Protein AF-A0A917TTD3-F1 (afdb_monomer_lite)

InterPro domains:
  IPR028994 Integrin alpha, N-terminal [SSF69318] (13-78)

Sequence (98 aa):
MFVRHGKPGPVSGSVNLDSLKVAANSRDGDVRIGTGWTEAKYNAIIGIPDVNGDGIPDLWTRSGTDGKIRLHLPSLTNIDASVTVVLSPDYTSFRAFG

Radius of gyration: 15.99 Å; chains: 1; bounding box: 36×23×42 Å

Foldseek 3Di:
DWDFAFDDDPDVPDGDPVSRPAQVSTPHGTADAEDPPDCLQFVDKDFDDQPVPPPGTWIWTQGNPQQFIKIFNGDPRHRHHDIDGPGRHRCPVPPDDD

Organism: NCBI:txid1763543

Structure (mmCIF, N/CA/C/O backbone):
data_AF-A0A917TTD3-F1
#
_entry.id   AF-A0A917TTD3-F1
#
loop_
_atom_site.group_PDB
_atom_site.id
_atom_site.type_symbol
_atom_site.label_atom_id
_atom_site.label_alt_id
_atom_site.label_comp_id
_atom_site.label_asym_id
_atom_site.label_entity_id
_atom_site.label_seq_id
_atom_site.pdbx_PDB_ins_code
_atom_site.Cartn_x
_atom_site.Cartn_y
_atom_site.Cartn_z
_atom_site.occupancy
_atom_site.B_iso_or_equiv
_atom_site.auth_seq_id
_atom_site.auth_comp_id
_atom_site.auth_asym_id
_atom_site.auth_atom_id
_atom_site.pdbx_PDB_model_num
ATOM 1 N N . MET A 1 1 ? 4.462 4.709 1.095 1.00 89.94 1 MET A N 1
ATOM 2 C CA . MET A 1 1 ? 4.831 3.351 0.650 1.00 89.94 1 MET A CA 1
ATOM 3 C C . MET A 1 1 ? 5.390 3.426 -0.759 1.00 89.94 1 MET A C 1
ATOM 5 O O . MET A 1 1 ? 4.915 4.245 -1.546 1.00 89.94 1 MET A O 1
ATOM 9 N N . PHE A 1 2 ? 6.407 2.623 -1.054 1.00 93.06 2 PHE A N 1
ATOM 10 C CA . PHE A 1 2 ? 7.090 2.604 -2.345 1.00 93.06 2 PHE A CA 1
ATOM 11 C C . PHE A 1 2 ? 7.197 1.166 -2.846 1.00 93.06 2 PHE A C 1
ATOM 13 O O . PHE A 1 2 ? 7.343 0.251 -2.037 1.00 93.06 2 PHE A O 1
ATOM 20 N N . VAL A 1 3 ? 7.155 0.987 -4.162 1.00 92.81 3 VAL A N 1
ATOM 21 C CA . VAL A 1 3 ? 7.500 -0.269 -4.833 1.00 92.81 3 VAL A CA 1
ATOM 22 C C . VAL A 1 3 ? 8.762 -0.056 -5.646 1.00 92.81 3 VAL A C 1
ATOM 24 O O . VAL A 1 3 ? 8.949 0.981 -6.283 1.00 92.81 3 VAL A O 1
ATOM 27 N N . ARG A 1 4 ? 9.626 -1.068 -5.636 1.00 95.62 4 ARG A N 1
ATOM 28 C CA . ARG A 1 4 ? 10.800 -1.127 -6.494 1.00 95.62 4 ARG A CA 1
ATOM 29 C C . ARG A 1 4 ? 10.570 -2.144 -7.596 1.00 95.62 4 ARG A C 1
ATOM 31 O O . ARG A 1 4 ? 10.448 -3.337 -7.330 1.00 95.62 4 ARG A O 1
ATOM 38 N N . HIS A 1 5 ? 10.549 -1.671 -8.836 1.00 95.06 5 HIS A N 1
ATOM 39 C CA . HIS A 1 5 ? 10.419 -2.546 -9.993 1.00 95.06 5 HIS A CA 1
ATOM 40 C C . HIS A 1 5 ? 11.775 -3.089 -10.435 1.00 95.06 5 HIS A C 1
ATOM 42 O O . HIS A 1 5 ? 12.704 -2.326 -10.718 1.00 95.06 5 HIS A O 1
ATOM 48 N N . GLY A 1 6 ? 11.867 -4.412 -10.548 1.00 97.12 6 GLY A N 1
ATOM 49 C CA . GLY A 1 6 ? 13.037 -5.058 -11.122 1.00 97.12 6 GLY A CA 1
ATOM 50 C C . GLY A 1 6 ? 13.213 -4.729 -12.607 1.00 97.12 6 GLY A C 1
ATOM 51 O O . GLY A 1 6 ? 12.247 -4.508 -13.341 1.00 97.12 6 GLY A O 1
ATOM 52 N N . LYS A 1 7 ? 14.466 -4.715 -13.057 1.00 97.38 7 LYS A N 1
ATOM 53 C CA . LYS A 1 7 ? 14.814 -4.706 -14.480 1.00 97.38 7 LYS A CA 1
ATOM 54 C C . LYS A 1 7 ? 14.704 -6.130 -15.035 1.00 97.38 7 LYS A C 1
ATOM 56 O O . LYS A 1 7 ? 15.120 -7.064 -14.340 1.00 97.38 7 LYS A O 1
ATOM 61 N N . PRO A 1 8 ? 14.204 -6.309 -16.270 1.00 97.69 8 PRO A N 1
ATOM 62 C CA . PRO A 1 8 ? 14.255 -7.601 -16.943 1.00 97.69 8 PRO A CA 1
ATOM 63 C C . PRO A 1 8 ? 15.683 -8.160 -16.970 1.00 97.69 8 PRO A C 1
ATOM 65 O O . PRO A 1 8 ? 16.648 -7.414 -17.157 1.00 97.69 8 PRO A O 1
ATOM 68 N N . GLY A 1 9 ? 15.813 -9.463 -16.737 1.00 96.94 9 GLY A N 1
ATOM 69 C CA . GLY A 1 9 ? 17.072 -10.185 -16.877 1.00 96.94 9 GLY A CA 1
ATOM 70 C C . GLY A 1 9 ? 17.334 -10.633 -18.323 1.00 96.94 9 GLY A C 1
ATOM 71 O O . GLY A 1 9 ? 16.542 -10.353 -19.222 1.00 96.94 9 GLY A O 1
ATOM 72 N N . PRO A 1 10 ? 18.442 -11.352 -18.567 1.00 96.06 10 PRO A N 1
ATOM 73 C CA . PRO A 1 10 ? 18.817 -11.815 -19.906 1.00 96.06 10 PRO A CA 1
ATOM 74 C C . PRO A 1 10 ? 17.939 -12.959 -20.444 1.00 96.06 10 PRO A C 1
ATOM 76 O O . PRO A 1 10 ? 18.035 -13.302 -21.618 1.00 96.06 10 PRO A O 1
ATOM 79 N N . VAL A 1 11 ? 17.096 -13.565 -19.602 1.00 97.12 11 VAL A N 1
ATOM 80 C CA . VAL A 1 11 ? 16.171 -14.646 -19.977 1.00 97.1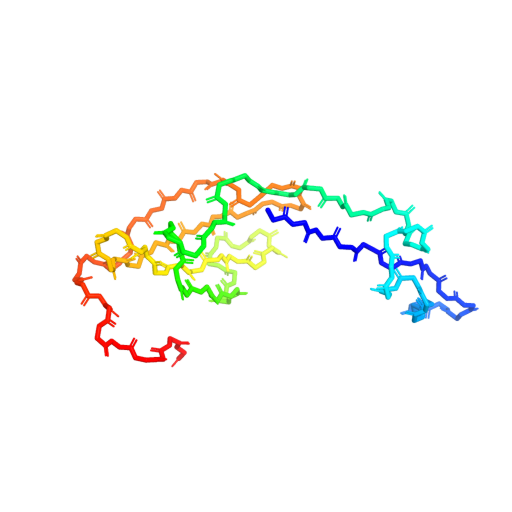2 11 VAL A CA 1
ATOM 81 C C . VAL A 1 11 ? 14.748 -14.106 -19.898 1.00 97.12 11 VAL A C 1
ATOM 83 O O . VAL A 1 11 ? 14.418 -13.386 -18.958 1.00 97.12 11 VAL A O 1
ATOM 86 N N . SER A 1 12 ? 13.896 -14.464 -20.859 1.00 95.94 12 SER A N 1
ATOM 87 C CA . SER A 1 12 ? 12.490 -14.050 -20.838 1.00 95.94 12 SER A CA 1
ATOM 88 C C . SER A 1 12 ? 11.818 -14.460 -19.524 1.00 95.94 12 SER A C 1
ATOM 90 O O . SER A 1 12 ? 11.940 -15.603 -19.085 1.00 95.94 12 SER A O 1
ATOM 92 N N . GLY A 1 13 ? 11.147 -13.508 -18.877 1.00 94.88 13 GLY A N 1
ATOM 93 C CA . GLY A 1 13 ? 10.498 -13.706 -17.580 1.00 94.88 13 GLY A CA 1
ATOM 94 C C . GLY A 1 13 ? 11.432 -13.661 -16.364 1.00 94.88 13 GLY A C 1
ATOM 95 O O . GLY A 1 13 ? 10.941 -13.737 -15.241 1.00 94.88 13 GLY A O 1
ATOM 96 N N . SER A 1 14 ? 12.750 -13.511 -16.541 1.00 96.56 14 SER A N 1
ATOM 97 C CA . SER A 1 14 ? 13.675 -13.361 -15.414 1.00 96.56 14 SER A CA 1
ATOM 98 C C . SER A 1 14 ? 13.850 -11.902 -14.986 1.00 96.56 14 SER A C 1
ATOM 100 O O . SER A 1 14 ? 13.564 -10.960 -15.731 1.00 96.56 14 SER A O 1
ATOM 102 N N . VAL A 1 15 ? 14.343 -11.715 -13.761 1.00 97.31 15 VAL A N 1
ATOM 103 C CA . VAL A 1 15 ? 14.674 -10.407 -13.187 1.00 97.31 15 VAL A CA 1
ATOM 104 C C . VAL A 1 15 ? 16.170 -10.335 -12.903 1.00 97.31 15 VAL A C 1
ATOM 106 O O . VAL A 1 15 ? 16.770 -11.296 -12.420 1.00 97.31 15 VAL A O 1
ATOM 109 N N . ASN A 1 16 ? 16.787 -9.184 -13.164 1.00 96.56 16 ASN A N 1
ATOM 110 C CA . ASN A 1 16 ? 18.125 -8.919 -12.652 1.00 96.56 16 ASN A CA 1
ATOM 111 C C . ASN A 1 16 ? 18.039 -8.679 -11.135 1.00 96.56 16 ASN A C 1
ATOM 113 O O . ASN A 1 16 ? 17.504 -7.659 -10.699 1.00 96.56 16 ASN A O 1
ATOM 117 N N . LEU A 1 17 ? 18.595 -9.577 -10.323 1.00 95.69 17 LEU A N 1
ATOM 118 C CA . LEU A 1 17 ? 18.541 -9.475 -8.861 1.00 95.69 17 LEU A CA 1
ATOM 119 C C . LEU A 1 17 ? 19.173 -8.186 -8.310 1.00 95.69 17 LEU A C 1
ATOM 121 O O . LEU A 1 17 ? 18.704 -7.663 -7.299 1.00 95.69 17 LEU A O 1
ATOM 125 N N . ASP A 1 18 ? 20.182 -7.618 -8.979 1.00 96.50 18 ASP A N 1
ATOM 126 C CA . ASP A 1 18 ? 20.815 -6.367 -8.538 1.00 96.50 18 ASP A CA 1
ATOM 127 C C . ASP A 1 18 ? 19.871 -5.165 -8.611 1.00 96.50 18 ASP A C 1
ATOM 129 O O . ASP A 1 18 ? 20.022 -4.204 -7.854 1.00 96.50 18 ASP A O 1
ATOM 133 N N . SER A 1 19 ? 18.852 -5.240 -9.467 1.00 97.31 19 SER A N 1
ATOM 134 C CA . SER A 1 19 ? 17.839 -4.193 -9.609 1.00 97.31 19 SER A CA 1
ATOM 135 C C . SER A 1 19 ? 16.841 -4.135 -8.444 1.00 97.31 19 SER A C 1
ATOM 137 O O . SER A 1 19 ? 16.131 -3.143 -8.299 1.00 97.31 19 SER A O 1
ATOM 139 N N . LEU A 1 20 ? 16.801 -5.161 -7.584 1.00 95.06 20 LEU A N 1
ATOM 140 C CA . LEU A 1 20 ? 15.931 -5.201 -6.401 1.00 95.06 20 LEU A CA 1
ATOM 141 C C . LEU A 1 20 ? 16.619 -4.643 -5.145 1.00 95.06 20 LEU A C 1
ATOM 143 O O . LEU A 1 20 ? 15.949 -4.217 -4.201 1.00 95.06 20 LEU A O 1
ATOM 147 N N . LYS A 1 21 ? 17.956 -4.609 -5.140 1.00 95.69 21 LYS A N 1
ATOM 148 C CA . LYS A 1 21 ? 18.763 -4.252 -3.965 1.00 95.69 21 LYS A CA 1
ATOM 149 C C . LYS A 1 21 ? 18.698 -2.762 -3.634 1.00 95.69 21 LYS A C 1
ATOM 151 O O . LYS A 1 21 ? 18.522 -2.403 -2.475 1.00 95.69 21 LYS A O 1
ATOM 156 N N . VAL A 1 22 ? 18.839 -1.896 -4.640 1.00 95.62 22 VAL A N 1
ATOM 157 C CA . VAL A 1 22 ? 18.896 -0.434 -4.463 1.00 95.62 22 VAL A CA 1
ATOM 158 C C . VAL A 1 22 ? 18.131 0.294 -5.563 1.00 95.62 22 VAL A C 1
ATOM 160 O O . VAL A 1 22 ? 18.110 -0.152 -6.710 1.00 95.62 22 VAL A O 1
ATOM 163 N N . ALA A 1 23 ? 17.549 1.447 -5.224 1.00 96.75 23 ALA A N 1
ATOM 164 C CA . ALA A 1 23 ? 16.729 2.241 -6.139 1.00 96.75 23 ALA A CA 1
ATOM 165 C C . ALA A 1 23 ? 17.484 2.664 -7.411 1.00 96.75 23 ALA A C 1
ATOM 167 O O . ALA A 1 23 ? 16.945 2.566 -8.503 1.00 96.75 23 ALA A O 1
ATOM 168 N N . ALA A 1 24 ? 18.758 3.057 -7.304 1.00 96.62 24 ALA A N 1
ATOM 169 C CA . ALA A 1 24 ? 19.552 3.484 -8.464 1.00 96.62 24 ALA A CA 1
ATOM 170 C C . ALA A 1 24 ? 19.699 2.393 -9.546 1.00 96.62 24 ALA A C 1
ATOM 172 O O . ALA A 1 24 ? 19.866 2.695 -10.727 1.00 96.62 24 ALA A O 1
ATOM 173 N N . ASN A 1 25 ? 19.610 1.119 -9.152 1.00 96.94 25 ASN A N 1
ATOM 174 C CA . ASN A 1 25 ? 19.750 -0.011 -10.064 1.00 96.94 25 ASN A CA 1
ATOM 175 C C . ASN A 1 25 ? 18.402 -0.534 -10.576 1.00 96.94 25 ASN A C 1
ATOM 177 O O . ASN A 1 25 ? 18.395 -1.342 -11.510 1.00 96.94 25 ASN A O 1
ATOM 181 N N . SER A 1 26 ? 17.282 -0.090 -10.002 1.00 97.56 26 SER A N 1
ATOM 182 C CA . SER A 1 26 ? 15.939 -0.525 -10.382 1.00 97.56 26 SER A CA 1
ATOM 183 C C . SER A 1 26 ? 15.471 0.141 -11.679 1.00 97.56 26 SER A C 1
ATOM 185 O O . SER A 1 26 ? 16.144 1.022 -12.220 1.00 97.56 26 SER A O 1
ATOM 187 N N . ARG A 1 27 ? 14.351 -0.332 -12.239 1.00 96.50 27 ARG A N 1
ATOM 188 C CA . ARG A 1 27 ? 13.825 0.161 -13.523 1.00 96.50 27 ARG A CA 1
ATOM 189 C C . ARG A 1 27 ? 13.468 1.649 -13.473 1.00 96.50 27 ARG A C 1
ATOM 191 O O . ARG A 1 27 ? 13.876 2.387 -14.359 1.00 96.50 27 ARG A O 1
ATOM 198 N N . ASP A 1 28 ? 12.771 2.057 -12.414 1.00 96.06 28 ASP A N 1
ATOM 199 C CA . ASP A 1 28 ? 12.159 3.387 -12.277 1.00 96.06 28 ASP A CA 1
ATOM 200 C C . ASP A 1 28 ? 12.538 4.078 -10.949 1.00 96.06 28 ASP A C 1
ATOM 202 O O . ASP A 1 28 ? 11.880 5.023 -10.518 1.00 96.06 28 ASP A O 1
ATOM 206 N N . GLY A 1 29 ? 13.560 3.583 -10.245 1.00 96.62 29 GLY A N 1
ATOM 207 C CA . GLY A 1 29 ? 13.814 3.965 -8.855 1.00 96.62 29 GLY A CA 1
ATOM 208 C C . GLY A 1 29 ? 12.825 3.322 -7.876 1.00 96.62 29 GLY A C 1
ATOM 209 O O . GLY A 1 29 ? 12.244 2.263 -8.147 1.00 96.62 29 GLY A O 1
ATOM 210 N N . ASP A 1 30 ? 12.664 3.956 -6.715 1.00 96.50 30 ASP A N 1
ATOM 211 C CA . ASP A 1 30 ? 11.573 3.656 -5.788 1.00 96.50 30 ASP A CA 1
ATOM 212 C C . ASP A 1 30 ? 10.348 4.467 -6.204 1.00 96.50 30 ASP A C 1
ATOM 214 O O . ASP A 1 30 ? 10.316 5.692 -6.079 1.00 96.50 30 ASP A O 1
ATOM 218 N N . VAL A 1 31 ? 9.327 3.777 -6.703 1.00 95.19 31 VAL A N 1
ATOM 219 C CA . VAL A 1 31 ? 8.098 4.400 -7.187 1.00 95.19 31 VAL A CA 1
ATOM 220 C C . VAL A 1 31 ? 7.133 4.526 -6.023 1.00 95.19 31 VAL A C 1
ATOM 222 O O . VAL A 1 31 ? 6.744 3.533 -5.406 1.00 95.19 31 VAL A O 1
ATOM 225 N N . ARG A 1 32 ? 6.742 5.758 -5.693 1.00 94.94 32 ARG A N 1
ATOM 226 C CA . ARG A 1 32 ? 5.754 5.991 -4.639 1.00 94.94 32 ARG A CA 1
ATOM 227 C C . ARG A 1 32 ? 4.382 5.542 -5.122 1.00 94.94 32 ARG A C 1
ATOM 229 O O . ARG A 1 32 ? 3.908 6.043 -6.132 1.00 94.94 32 ARG A O 1
ATOM 236 N N . ILE A 1 33 ? 3.739 4.678 -4.347 1.00 93.50 33 ILE A N 1
ATOM 237 C CA . ILE A 1 33 ? 2.396 4.156 -4.645 1.00 93.50 33 ILE A CA 1
ATOM 238 C C . ILE A 1 33 ? 1.362 4.513 -3.576 1.00 93.50 33 ILE A C 1
ATOM 240 O O . ILE A 1 33 ? 0.180 4.277 -3.765 1.00 93.50 33 ILE A O 1
ATOM 244 N N . GLY A 1 34 ? 1.780 5.084 -2.446 1.00 93.81 34 GLY A N 1
ATOM 245 C CA . GLY A 1 34 ? 0.847 5.490 -1.397 1.00 93.81 34 GLY A CA 1
ATOM 246 C C . GLY A 1 34 ? 1.457 6.455 -0.398 1.00 93.81 34 GLY A C 1
ATOM 247 O O . GLY A 1 34 ? 2.679 6.483 -0.185 1.00 93.81 34 GLY A O 1
ATOM 248 N N . THR A 1 35 ? 0.595 7.222 0.254 1.00 93.56 35 THR A N 1
ATOM 249 C CA . THR A 1 35 ? 0.931 8.282 1.203 1.00 93.56 35 THR A CA 1
ATOM 250 C C . THR A 1 35 ? 0.340 8.002 2.585 1.00 93.56 35 THR A C 1
ATOM 252 O O . THR A 1 35 ? -0.677 7.338 2.742 1.00 93.56 35 THR A O 1
ATOM 255 N N . GLY A 1 36 ? 1.024 8.449 3.642 1.00 91.88 36 GLY A N 1
ATOM 256 C CA . GLY A 1 36 ? 0.535 8.262 5.014 1.00 91.88 36 GLY A CA 1
ATOM 257 C C . GLY A 1 36 ? 0.523 6.813 5.523 1.00 91.88 36 GLY A C 1
ATOM 258 O O . GLY A 1 36 ? -0.080 6.552 6.557 1.00 91.88 36 GLY A O 1
ATOM 259 N N . TRP A 1 37 ? 1.183 5.880 4.835 1.00 93.12 37 TRP A N 1
ATOM 260 C CA . TRP A 1 37 ? 1.405 4.509 5.307 1.00 93.12 37 TRP A CA 1
ATOM 261 C C . TRP A 1 37 ? 2.514 4.495 6.354 1.00 93.12 37 TRP A C 1
ATOM 263 O O . TRP A 1 37 ? 3.689 4.338 6.024 1.00 93.12 37 TRP A O 1
ATOM 273 N N . THR A 1 38 ? 2.129 4.739 7.602 1.00 94.44 38 THR A N 1
ATOM 274 C CA . THR A 1 38 ? 3.009 4.735 8.773 1.00 94.44 38 THR A CA 1
ATOM 275 C C . THR A 1 38 ? 2.519 3.702 9.777 1.00 94.44 38 THR A C 1
ATOM 277 O O . THR A 1 38 ? 1.324 3.417 9.829 1.00 94.44 38 THR A O 1
ATOM 280 N N . GLU A 1 39 ? 3.420 3.193 10.616 1.00 93.25 39 GLU A N 1
ATOM 281 C CA . GLU A 1 39 ? 3.081 2.229 11.672 1.00 93.25 39 GLU A CA 1
ATOM 282 C C . GLU A 1 39 ? 2.000 2.763 12.628 1.00 93.25 39 GLU A C 1
ATOM 284 O O . GLU A 1 39 ? 1.073 2.046 12.994 1.00 93.25 39 GLU A O 1
ATOM 289 N N . ALA A 1 40 ? 2.052 4.058 12.961 1.00 95.50 40 ALA A N 1
ATOM 290 C CA . ALA A 1 40 ? 1.037 4.708 13.790 1.00 95.50 40 ALA A CA 1
ATOM 291 C C . ALA A 1 40 ? -0.361 4.706 13.143 1.00 95.50 40 ALA A C 1
ATOM 293 O O . ALA A 1 40 ? -1.370 4.645 13.844 1.00 95.50 40 ALA A O 1
ATOM 294 N N . LYS A 1 41 ? -0.439 4.781 11.806 1.00 94.31 41 LYS A N 1
ATOM 295 C CA . LYS A 1 41 ? -1.715 4.749 11.079 1.00 94.31 41 LYS A CA 1
ATOM 296 C C . LYS A 1 41 ? -2.191 3.317 10.848 1.00 94.31 41 LYS A C 1
ATOM 298 O O . LYS A 1 41 ? -3.377 3.043 11.045 1.00 94.31 41 LYS A O 1
ATOM 303 N N . TYR A 1 42 ? -1.276 2.422 10.476 1.00 93.62 42 TYR A N 1
ATOM 304 C CA . TYR A 1 42 ? -1.525 1.006 10.223 1.00 93.62 42 TYR A CA 1
ATOM 305 C C . TYR A 1 42 ? -0.368 0.164 10.766 1.00 93.62 42 TYR A C 1
ATOM 307 O O . TYR A 1 42 ? 0.735 0.193 10.225 1.00 93.62 42 TYR A O 1
ATOM 315 N N . ASN A 1 43 ? -0.626 -0.607 11.819 1.00 92.88 43 ASN A N 1
ATOM 316 C CA . ASN A 1 43 ? 0.399 -1.414 12.494 1.00 92.88 43 ASN A CA 1
ATOM 317 C C . ASN A 1 43 ? 0.366 -2.901 12.084 1.00 92.88 43 ASN A C 1
ATOM 319 O O . ASN A 1 43 ? 1.138 -3.699 12.608 1.00 92.88 43 ASN A O 1
ATOM 323 N N . ALA A 1 44 ? -0.539 -3.285 11.178 1.00 92.69 44 ALA A N 1
ATOM 324 C CA . ALA A 1 44 ? -0.568 -4.587 10.514 1.00 92.69 44 ALA A CA 1
ATOM 325 C C . ALA A 1 44 ? -1.241 -4.455 9.140 1.00 92.69 44 ALA A C 1
ATOM 327 O O . ALA A 1 44 ? -2.211 -3.704 9.002 1.00 92.69 44 ALA A O 1
ATOM 328 N N . ILE A 1 45 ? -0.717 -5.170 8.139 1.00 92.12 45 ILE A N 1
ATOM 329 C CA . ILE A 1 45 ? -1.195 -5.164 6.749 1.00 92.12 45 ILE A CA 1
ATOM 330 C C . ILE A 1 45 ? -1.040 -6.576 6.170 1.00 92.12 45 ILE A C 1
ATOM 332 O O . ILE A 1 45 ? 0.027 -7.173 6.316 1.00 92.12 45 ILE A O 1
ATOM 336 N N . ILE A 1 46 ? -2.063 -7.081 5.479 1.00 91.81 46 ILE A N 1
ATOM 337 C CA . ILE A 1 46 ? -1.987 -8.267 4.609 1.00 91.81 46 ILE A CA 1
ATOM 338 C C . ILE A 1 46 ? -2.573 -7.932 3.231 1.00 91.81 46 ILE A C 1
ATOM 340 O O . ILE A 1 46 ? -3.441 -7.071 3.132 1.00 91.81 46 ILE A O 1
ATOM 344 N N . GLY A 1 47 ? -2.085 -8.586 2.175 1.00 89.31 47 GLY A N 1
ATOM 345 C CA . GLY A 1 47 ? -2.433 -8.275 0.780 1.00 89.31 47 GLY A CA 1
ATOM 346 C C . GLY A 1 47 ? -3.192 -9.384 0.053 1.00 89.31 47 GLY A C 1
ATOM 347 O O . GLY A 1 47 ? -2.816 -9.724 -1.063 1.00 89.31 47 GLY A O 1
ATOM 348 N N . ILE A 1 48 ? -4.153 -10.035 0.715 1.00 83.06 48 ILE A N 1
ATOM 349 C CA . ILE A 1 48 ? -4.921 -11.166 0.168 1.00 83.06 48 ILE A CA 1
ATOM 350 C C . ILE A 1 48 ? -6.348 -11.193 0.743 1.00 83.06 48 ILE A C 1
ATOM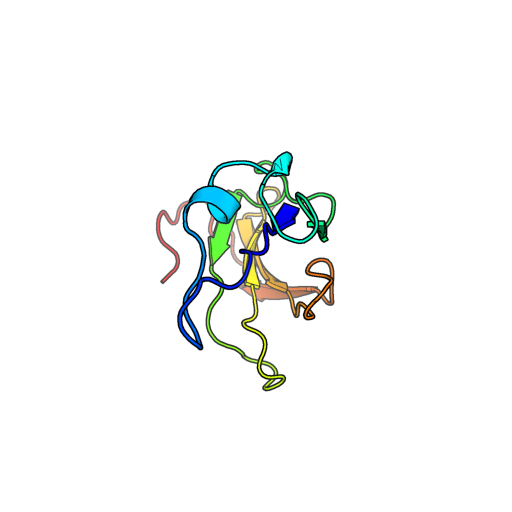 352 O O . ILE A 1 48 ? -6.512 -10.826 1.910 1.00 83.06 48 ILE A O 1
ATOM 356 N N . PRO A 1 49 ? -7.356 -11.721 0.015 1.00 88.19 49 PRO A N 1
ATOM 357 C CA . PRO A 1 49 ? -7.411 -11.979 -1.437 1.00 88.19 49 PRO A CA 1
ATOM 358 C C . PRO A 1 49 ? -7.811 -10.718 -2.246 1.00 88.19 49 PRO A C 1
ATOM 360 O O . PRO A 1 49 ? -8.052 -9.673 -1.655 1.00 88.19 49 PRO A O 1
ATOM 363 N N . ASP A 1 50 ? -7.892 -10.822 -3.580 1.00 92.56 50 ASP A N 1
ATOM 364 C CA . ASP A 1 50 ? -8.562 -9.843 -4.464 1.00 92.56 50 ASP A CA 1
ATOM 365 C C . ASP A 1 50 ? -10.088 -10.004 -4.318 1.00 92.56 50 ASP A C 1
ATOM 367 O O . ASP A 1 50 ? -10.679 -10.963 -4.819 1.00 92.56 50 ASP A O 1
ATOM 371 N N . VAL A 1 51 ? -10.708 -9.131 -3.525 1.00 91.75 51 VAL A N 1
ATOM 372 C CA . VAL A 1 51 ? -12.129 -9.196 -3.157 1.00 91.75 51 VAL A CA 1
ATOM 373 C C . VAL A 1 51 ? -12.996 -8.503 -4.205 1.00 91.75 51 VAL A C 1
ATOM 375 O O . VAL A 1 51 ? -14.159 -8.878 -4.374 1.00 91.75 51 VAL A O 1
ATOM 378 N N . ASN A 1 52 ? -12.463 -7.488 -4.892 1.00 90.69 52 ASN A N 1
ATOM 379 C CA . ASN A 1 52 ? -13.211 -6.700 -5.871 1.00 90.69 52 ASN A CA 1
ATOM 380 C C . ASN A 1 52 ? -13.177 -7.296 -7.299 1.00 90.69 52 ASN A C 1
ATOM 382 O O . ASN A 1 52 ? -14.021 -6.931 -8.121 1.00 90.69 52 ASN A O 1
ATOM 386 N N . GLY A 1 53 ? -12.273 -8.244 -7.56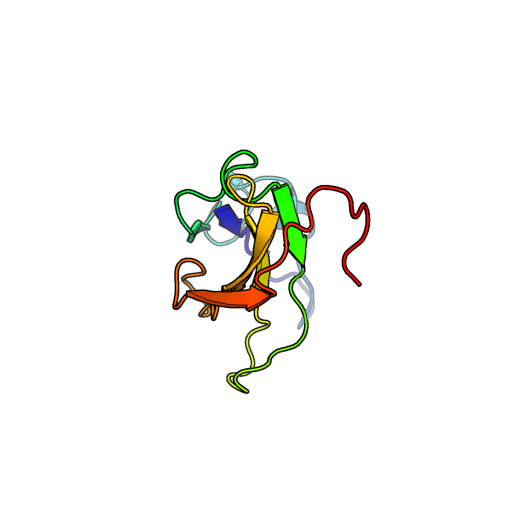8 1.00 93.44 53 GLY A N 1
ATOM 387 C CA . GLY A 1 53 ? -12.155 -8.978 -8.825 1.00 93.44 53 GLY A CA 1
ATOM 388 C C . GLY A 1 53 ? -11.456 -8.211 -9.949 1.00 93.44 53 GLY A C 1
ATOM 389 O O . GLY A 1 53 ? -11.696 -8.520 -11.119 1.00 93.44 53 GLY A O 1
ATOM 390 N N . ASP A 1 54 ? -10.636 -7.206 -9.634 1.00 92.69 54 ASP A N 1
ATOM 391 C CA . ASP A 1 54 ? -9.937 -6.384 -10.631 1.00 92.69 54 ASP A CA 1
ATOM 392 C C . ASP A 1 54 ? -8.561 -6.938 -11.054 1.00 92.69 54 ASP A C 1
ATOM 394 O O . ASP A 1 54 ? -7.910 -6.393 -11.953 1.00 92.69 54 ASP A O 1
ATOM 398 N N . GLY A 1 55 ? -8.141 -8.063 -10.468 1.00 92.62 55 GLY A N 1
ATOM 399 C CA . GLY A 1 55 ? -6.859 -8.709 -10.725 1.00 92.62 55 GLY A CA 1
ATOM 400 C C . GLY A 1 55 ? -5.696 -8.114 -9.929 1.00 92.62 55 GLY A C 1
ATOM 401 O O . GLY A 1 55 ? -4.544 -8.495 -10.166 1.00 92.62 55 GLY A O 1
ATOM 402 N N . ILE A 1 56 ? -5.963 -7.194 -9.001 1.00 91.19 56 ILE A N 1
ATOM 403 C CA . ILE A 1 56 ? -4.992 -6.555 -8.116 1.00 91.19 56 ILE A CA 1
ATOM 404 C C . ILE A 1 56 ? -5.311 -6.995 -6.680 1.00 91.19 56 ILE A C 1
ATOM 406 O O . ILE A 1 56 ? -6.437 -6.850 -6.221 1.00 91.19 56 ILE A O 1
ATOM 410 N N . PRO A 1 57 ? -4.343 -7.545 -5.924 1.00 91.56 57 PRO A N 1
ATOM 411 C CA . PRO A 1 57 ? -4.618 -7.954 -4.551 1.00 91.56 57 PRO A CA 1
ATOM 412 C C . PRO A 1 57 ? -5.017 -6.774 -3.657 1.00 91.56 57 PRO A C 1
ATOM 414 O O . PRO A 1 57 ? -4.286 -5.781 -3.572 1.00 91.56 57 PRO A O 1
ATOM 417 N N . ASP A 1 58 ? -6.128 -6.920 -2.935 1.00 93.31 58 ASP A N 1
ATOM 418 C CA . ASP A 1 58 ? -6.589 -5.922 -1.973 1.00 93.31 58 ASP A CA 1
ATOM 419 C C . ASP A 1 58 ? -5.775 -5.946 -0.674 1.00 93.31 58 ASP A C 1
ATOM 421 O O . ASP A 1 58 ? -5.171 -6.959 -0.305 1.00 93.31 58 ASP A O 1
ATOM 425 N N . LEU A 1 59 ? -5.781 -4.828 0.062 1.00 93.69 59 LEU A N 1
ATOM 426 C CA . LEU A 1 59 ? -5.061 -4.717 1.334 1.00 93.69 59 LEU A CA 1
ATOM 427 C C . LEU A 1 59 ? -6.018 -4.659 2.521 1.00 93.69 59 LEU A C 1
ATOM 429 O O . LEU A 1 59 ? -6.864 -3.770 2.617 1.00 93.69 59 LEU A O 1
ATOM 433 N N . TRP A 1 60 ? -5.799 -5.535 3.491 1.00 93.56 60 TRP A N 1
ATOM 434 C CA . TRP A 1 60 ? -6.474 -5.512 4.782 1.00 93.56 60 TRP A CA 1
ATOM 435 C C . TRP A 1 60 ? -5.528 -4.942 5.827 1.00 93.56 60 TRP A C 1
ATOM 437 O O . TRP A 1 60 ? -4.425 -5.453 6.027 1.00 93.56 60 TRP A O 1
ATOM 447 N N . THR A 1 61 ? -5.949 -3.877 6.500 1.00 94.38 61 THR A N 1
ATOM 448 C CA . THR A 1 61 ? -5.123 -3.148 7.462 1.00 94.38 61 THR A CA 1
ATOM 449 C C . THR A 1 61 ? -5.777 -3.127 8.830 1.00 94.38 61 THR A C 1
ATOM 451 O O . THR A 1 61 ? -6.989 -2.952 8.947 1.00 94.38 61 THR A O 1
ATOM 454 N N . ARG A 1 62 ? -4.973 -3.250 9.890 1.00 95.25 62 ARG A N 1
ATOM 455 C CA . ARG A 1 62 ? -5.405 -2.846 11.230 1.00 95.25 62 ARG A CA 1
ATOM 456 C C . ARG A 1 62 ? -5.051 -1.385 11.433 1.00 95.25 62 ARG A C 1
ATOM 458 O O . ARG A 1 62 ? -3.878 -1.016 11.346 1.00 95.25 62 ARG A O 1
ATOM 465 N N . SER A 1 63 ? -6.043 -0.557 11.744 1.00 95.00 63 SER A N 1
ATOM 466 C CA . SER A 1 63 ? -5.772 0.828 12.116 1.00 95.00 63 SER A CA 1
ATOM 467 C C . SER A 1 63 ? -5.022 0.889 13.444 1.00 95.00 63 SER A C 1
ATOM 469 O O . SER A 1 63 ? -5.469 0.333 14.441 1.00 95.00 63 SER A O 1
ATOM 471 N N . GLY A 1 64 ? -3.917 1.629 13.477 1.00 94.69 64 GLY A N 1
ATOM 472 C CA . GLY A 1 64 ? -3.189 1.908 14.716 1.00 94.69 64 GLY A CA 1
ATOM 473 C C . GLY A 1 64 ? -3.925 2.864 15.665 1.00 94.69 64 GLY A C 1
ATOM 474 O O . GLY A 1 64 ? -3.489 3.039 16.796 1.00 94.69 64 GLY A O 1
ATOM 475 N N . THR A 1 65 ? -5.032 3.481 15.228 1.00 94.75 65 THR A N 1
ATOM 476 C CA . THR A 1 65 ? -5.815 4.434 16.033 1.00 94.75 65 THR A CA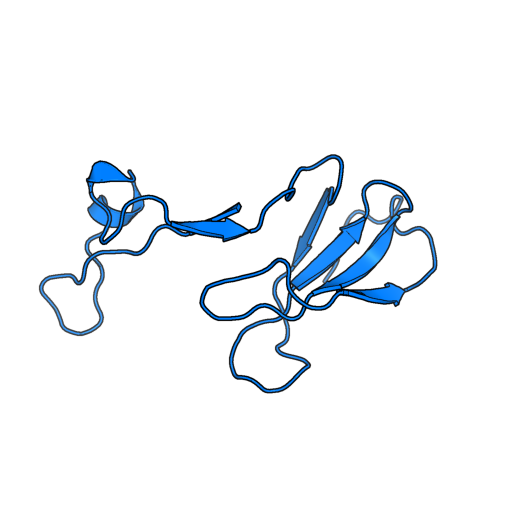 1
ATOM 477 C C . THR A 1 65 ? -6.933 3.764 16.825 1.00 94.75 65 THR A C 1
ATOM 479 O O . THR A 1 65 ? -7.117 4.079 17.994 1.00 94.75 65 THR A O 1
ATOM 482 N N . ASP A 1 66 ? -7.704 2.883 16.185 1.00 95.50 66 ASP A N 1
ATOM 483 C CA . ASP A 1 66 ? -8.906 2.274 16.772 1.00 95.50 66 ASP A CA 1
ATOM 484 C C . ASP A 1 66 ? -8.931 0.742 16.666 1.00 95.50 66 ASP A C 1
ATOM 486 O O . ASP A 1 66 ? -9.937 0.120 16.997 1.00 95.50 66 ASP A O 1
ATOM 490 N N . GLY A 1 67 ? -7.850 0.130 16.173 1.00 95.12 67 GLY A N 1
ATOM 491 C CA . GLY A 1 67 ? -7.716 -1.319 16.047 1.00 95.12 67 GLY A CA 1
ATOM 492 C C . GLY A 1 67 ? -8.661 -1.971 15.041 1.00 95.12 67 GLY A C 1
ATOM 493 O O . GLY A 1 67 ? -8.636 -3.193 14.903 1.00 95.12 67 GLY A O 1
ATOM 494 N N . LYS A 1 68 ? -9.480 -1.195 14.325 1.00 95.75 68 LYS A N 1
ATOM 495 C CA . LYS A 1 68 ? -10.450 -1.723 13.362 1.00 95.75 68 LYS A CA 1
ATOM 496 C C . LYS A 1 68 ? -9.763 -2.256 12.122 1.00 95.75 68 LYS A C 1
ATOM 498 O O . LYS A 1 68 ? -8.713 -1.744 11.716 1.00 95.75 68 LYS A O 1
ATOM 503 N N . ILE A 1 69 ? -10.410 -3.228 11.483 1.00 94.25 69 ILE A N 1
ATOM 504 C CA . ILE A 1 69 ? -9.940 -3.769 10.211 1.00 94.25 69 ILE A CA 1
ATOM 505 C C . ILE A 1 69 ? -10.573 -3.010 9.058 1.00 94.25 69 ILE A C 1
ATOM 507 O O . ILE A 1 69 ? -11.799 -2.883 8.969 1.00 94.25 69 ILE A O 1
ATOM 511 N N . ARG A 1 70 ? -9.713 -2.501 8.178 1.00 93.88 70 ARG A N 1
ATOM 512 C CA . ARG A 1 70 ? -10.081 -1.732 6.995 1.00 93.88 70 ARG A CA 1
ATOM 513 C C . ARG A 1 70 ? -9.605 -2.444 5.737 1.00 93.88 70 ARG A C 1
ATOM 515 O O . ARG A 1 70 ? -8.489 -2.950 5.707 1.00 93.88 70 ARG A O 1
ATOM 522 N N . LEU A 1 71 ? -10.446 -2.452 4.713 1.00 94.12 71 LEU A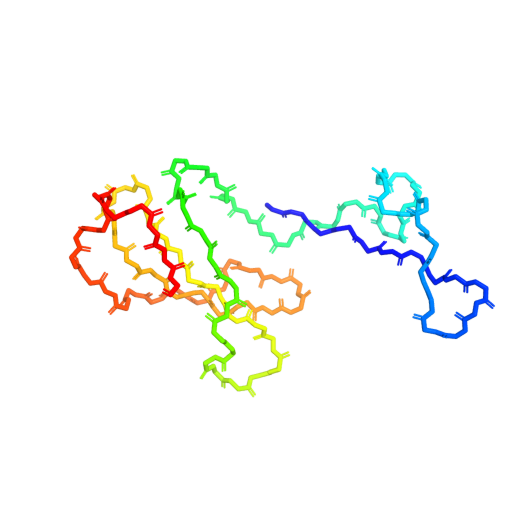 N 1
ATOM 523 C CA . LEU A 1 71 ? -10.116 -2.936 3.377 1.00 94.12 71 LEU A CA 1
ATOM 524 C C . LEU A 1 71 ? -9.799 -1.739 2.487 1.00 94.12 71 LEU A C 1
ATOM 526 O O . LEU A 1 71 ? -10.587 -0.795 2.448 1.00 94.12 71 LEU A O 1
ATOM 530 N N . HIS A 1 72 ? -8.663 -1.794 1.804 1.00 94.38 72 HIS A N 1
ATOM 531 C CA . HIS A 1 72 ? -8.232 -0.853 0.779 1.00 94.38 72 HIS A CA 1
ATOM 532 C C . HIS A 1 72 ? -8.275 -1.554 -0.575 1.00 94.38 72 HIS A C 1
ATOM 534 O O . HIS A 1 72 ? -7.801 -2.686 -0.667 1.00 94.38 72 HIS A O 1
ATOM 540 N N . LEU A 1 73 ? -8.787 -0.858 -1.592 1.00 93.94 73 LEU A N 1
ATOM 541 C CA . LEU A 1 73 ? -8.947 -1.368 -2.961 1.00 93.94 73 LEU A CA 1
ATOM 542 C C . LEU A 1 73 ? -7.922 -0.725 -3.914 1.00 93.94 73 LEU A C 1
ATOM 544 O O . LEU A 1 73 ? -8.266 0.243 -4.600 1.00 93.94 73 LEU A O 1
ATOM 548 N N . PRO A 1 74 ? -6.644 -1.139 -3.874 1.00 92.50 74 PRO A N 1
ATOM 549 C CA . PRO A 1 74 ? -5.560 -0.505 -4.610 1.00 92.50 74 PRO A CA 1
ATOM 550 C C . PRO A 1 74 ? -5.709 -0.645 -6.130 1.00 92.50 74 PRO A C 1
ATOM 552 O O . PRO A 1 74 ? -6.398 -1.508 -6.646 1.00 92.50 74 PRO A O 1
ATOM 555 N N . SER A 1 75 ? -4.975 0.188 -6.859 1.00 90.94 75 SER A N 1
ATOM 556 C CA . SER A 1 75 ? -4.707 0.036 -8.284 1.00 90.94 75 SER A CA 1
ATOM 557 C C . SER A 1 75 ? -3.229 -0.284 -8.521 1.00 90.94 75 SER A C 1
ATOM 559 O O . SER A 1 75 ? -2.411 -0.277 -7.598 1.00 90.94 75 SER A O 1
ATOM 561 N N . LEU A 1 76 ? -2.844 -0.473 -9.788 1.00 88.81 76 LEU A N 1
ATOM 562 C CA . LEU A 1 76 ? -1.453 -0.731 -10.179 1.00 88.81 76 LEU A CA 1
ATOM 563 C C . LEU A 1 76 ? -0.483 0.390 -9.773 1.00 88.81 76 LEU A C 1
ATOM 565 O O . LEU A 1 76 ? 0.728 0.179 -9.750 1.00 88.81 76 LEU A O 1
ATOM 569 N N . THR A 1 77 ? -0.991 1.592 -9.496 1.00 91.06 77 THR A N 1
ATOM 570 C CA . THR A 1 77 ? -0.168 2.775 -9.214 1.00 91.06 77 THR A CA 1
ATOM 571 C C . THR A 1 77 ? -0.544 3.496 -7.923 1.00 91.06 77 THR A C 1
ATOM 573 O O . THR A 1 77 ? 0.168 4.423 -7.533 1.00 91.06 77 THR A O 1
ATOM 576 N N . ASN A 1 78 ? -1.624 3.097 -7.244 1.00 92.00 78 ASN A N 1
ATOM 577 C CA . ASN A 1 78 ? -2.118 3.788 -6.057 1.00 92.00 78 ASN A CA 1
ATOM 578 C C . ASN A 1 78 ? -2.758 2.825 -5.049 1.00 92.00 78 ASN A C 1
ATOM 580 O O . ASN A 1 78 ? -3.713 2.141 -5.383 1.00 92.00 78 ASN A O 1
ATOM 584 N N . ILE A 1 79 ? -2.298 2.833 -3.799 1.00 92.56 79 ILE A N 1
ATOM 585 C CA . ILE A 1 79 ? -2.871 2.022 -2.711 1.00 92.56 79 ILE A CA 1
ATOM 586 C C . ILE A 1 79 ? -3.700 2.827 -1.699 1.00 92.56 79 ILE A C 1
ATOM 588 O O . ILE A 1 79 ? -4.305 2.253 -0.802 1.00 92.56 79 ILE A O 1
ATOM 592 N N . ASP A 1 80 ? -3.756 4.152 -1.830 1.00 91.06 80 ASP A N 1
ATOM 593 C CA . ASP A 1 80 ? -4.554 5.053 -0.980 1.00 91.06 80 ASP A CA 1
ATOM 594 C C . ASP A 1 80 ? -6.052 5.034 -1.345 1.00 91.06 80 ASP A C 1
ATOM 596 O O . ASP A 1 80 ? -6.835 5.832 -0.827 1.00 91.06 80 ASP A O 1
ATOM 600 N N . ALA A 1 81 ? -6.429 4.161 -2.277 1.00 81.94 81 ALA A N 1
ATOM 601 C CA . ALA A 1 81 ? -7.761 4.013 -2.834 1.00 81.94 81 ALA A CA 1
ATOM 602 C C . ALA A 1 81 ? -8.808 3.562 -1.793 1.00 81.94 81 ALA A C 1
ATOM 604 O O . ALA A 1 81 ? -8.500 3.389 -0.613 1.00 81.94 81 ALA A O 1
ATOM 605 N N . SER A 1 82 ? -10.064 3.445 -2.244 1.00 81.50 82 SER A N 1
ATOM 606 C CA . SER A 1 82 ? -11.273 3.335 -1.412 1.00 81.50 82 SER A CA 1
ATOM 607 C C . SER A 1 82 ? -11.087 2.463 -0.172 1.00 81.50 82 SER A C 1
ATOM 609 O O . SER A 1 82 ? -10.634 1.323 -0.270 1.00 81.50 82 SER A O 1
ATOM 611 N N . VAL A 1 83 ? -11.465 3.018 0.983 1.00 87.38 83 VAL A N 1
ATOM 612 C CA . VAL A 1 83 ? -11.322 2.376 2.288 1.00 87.38 83 VAL A CA 1
ATOM 613 C C . VAL A 1 83 ? -12.694 2.100 2.876 1.00 87.38 83 VAL A C 1
ATOM 615 O O . VAL A 1 83 ? -13.495 3.021 3.035 1.00 87.38 83 VAL A O 1
ATOM 618 N N . THR A 1 84 ? -12.944 0.858 3.274 1.00 90.75 84 THR A N 1
ATOM 619 C CA . TH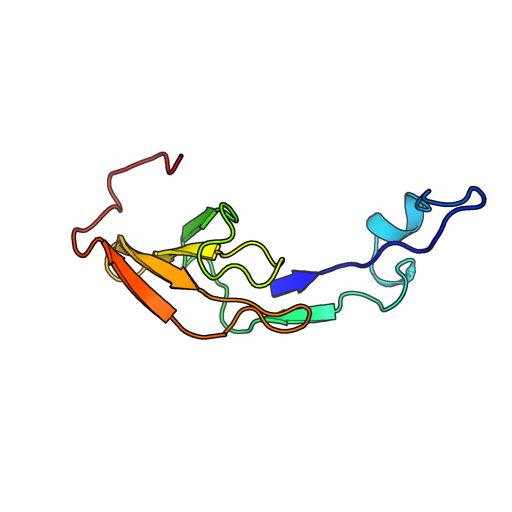R A 1 84 ? -14.130 0.490 4.058 1.00 90.75 84 THR A CA 1
ATOM 620 C C . THR A 1 84 ? -13.728 -0.173 5.370 1.00 90.75 84 THR A C 1
ATOM 622 O O . THR A 1 84 ? -12.718 -0.870 5.434 1.00 90.75 84 THR A O 1
ATOM 625 N N . VAL A 1 85 ? -14.496 0.052 6.439 1.00 90.94 85 VAL A N 1
ATOM 626 C CA . VAL A 1 85 ? -14.320 -0.668 7.708 1.00 90.94 85 VAL A CA 1
ATOM 627 C C . VAL A 1 85 ? -15.069 -1.988 7.594 1.00 90.94 85 VAL A C 1
ATOM 629 O O . VAL A 1 85 ? -16.292 -1.990 7.486 1.00 90.94 85 VAL A O 1
ATOM 632 N N . VAL A 1 86 ? -14.340 -3.102 7.629 1.00 91.38 86 VAL A N 1
ATOM 633 C CA . VAL A 1 86 ? -14.926 -4.441 7.473 1.00 91.38 86 VAL A CA 1
ATOM 634 C C . VAL A 1 86 ? -15.180 -5.094 8.826 1.00 91.38 86 VAL A C 1
ATOM 636 O O . VAL A 1 86 ? -16.194 -5.764 8.997 1.00 91.38 86 VAL A O 1
ATOM 639 N N . LEU A 1 87 ? -14.307 -4.856 9.812 1.00 92.50 87 LEU A N 1
ATOM 640 C CA . LEU A 1 87 ? -14.509 -5.314 11.188 1.00 92.50 87 LEU A CA 1
ATOM 641 C C . LEU A 1 87 ? -14.381 -4.132 12.151 1.00 92.50 87 LEU A C 1
ATOM 643 O O . LEU A 1 87 ? -13.340 -3.479 12.236 1.00 92.50 87 LEU A O 1
ATOM 647 N N . SER A 1 88 ? -15.472 -3.873 12.867 1.00 94.19 88 SER A N 1
ATOM 648 C CA . SER A 1 88 ? -15.622 -2.752 13.801 1.00 94.19 88 SER A CA 1
ATOM 649 C C . SER A 1 88 ? -15.041 -2.947 15.210 1.00 94.19 88 SER A C 1
ATOM 651 O O . SER A 1 88 ? -14.788 -1.922 15.847 1.00 94.19 88 SER A O 1
ATOM 653 N N . PRO A 1 89 ? -14.868 -4.177 15.744 1.00 94.31 89 PRO A N 1
ATOM 654 C CA . PRO A 1 89 ? -14.170 -4.370 17.015 1.00 94.31 89 PRO A CA 1
ATOM 655 C C . PRO A 1 89 ? -12.712 -3.891 16.976 1.00 94.31 89 PRO A C 1
ATOM 657 O O . PRO A 1 89 ? -12.116 -3.775 15.907 1.00 94.31 89 PRO A O 1
ATOM 660 N N . ASP A 1 90 ? -12.135 -3.653 18.153 1.00 94.69 90 ASP A N 1
ATOM 661 C CA . ASP A 1 90 ? -10.707 -3.374 18.312 1.00 94.69 90 ASP A CA 1
ATOM 662 C C . ASP A 1 90 ? -9.905 -4.688 18.253 1.00 94.69 90 ASP A C 1
ATOM 664 O O . ASP A 1 90 ? -10.003 -5.535 19.145 1.00 94.69 90 ASP A O 1
ATOM 668 N N . TYR A 1 91 ? -9.097 -4.855 17.202 1.00 94.12 91 TYR A N 1
ATOM 669 C CA . TYR A 1 91 ? -8.234 -6.020 17.001 1.00 94.12 91 TYR A CA 1
ATOM 670 C C . TYR A 1 91 ? -6.790 -5.815 17.492 1.00 94.12 91 TYR A C 1
ATOM 672 O O . TYR A 1 91 ? -5.884 -6.563 17.114 1.00 94.12 91 TYR A O 1
ATOM 680 N N . THR A 1 92 ? -6.513 -4.815 18.327 1.00 92.50 92 THR A N 1
ATOM 681 C CA . THR A 1 92 ? -5.144 -4.506 18.783 1.00 92.50 92 THR A CA 1
ATOM 682 C C . THR A 1 92 ? -4.552 -5.615 19.660 1.00 92.50 92 THR A C 1
ATOM 684 O O . THR A 1 92 ? -3.342 -5.840 19.637 1.00 92.50 92 THR A O 1
ATOM 687 N N . SER A 1 93 ? -5.390 -6.374 20.373 1.00 91.88 93 SER A N 1
ATOM 688 C CA . SER A 1 93 ? -4.962 -7.523 21.185 1.00 91.88 93 SER A CA 1
ATOM 689 C C . SER A 1 93 ? -4.598 -8.765 20.358 1.00 91.88 93 SER A C 1
ATOM 691 O O . SER A 1 93 ? -3.888 -9.647 20.849 1.00 91.88 93 SER A O 1
ATOM 693 N N . PHE A 1 94 ? -5.039 -8.836 19.100 1.00 87.69 94 PHE A N 1
ATOM 694 C CA . PHE A 1 94 ? -4.757 -9.957 18.211 1.00 87.69 94 PHE A CA 1
ATOM 695 C C . PHE A 1 94 ? -3.365 -9.795 17.597 1.00 87.69 94 PHE A C 1
ATOM 697 O O . PHE A 1 94 ? -2.993 -8.735 17.088 1.00 87.69 94 PHE A O 1
ATOM 704 N N . ARG A 1 95 ? -2.565 -10.861 17.671 1.00 81.06 95 ARG A N 1
ATOM 705 C CA . ARG A 1 95 ? -1.176 -10.868 17.182 1.00 81.06 95 ARG A CA 1
ATOM 706 C C . ARG A 1 95 ? -1.034 -11.379 15.750 1.00 81.06 95 ARG A C 1
ATOM 708 O O . ARG A 1 95 ? 0.029 -11.206 15.167 1.00 81.06 95 ARG A O 1
ATOM 715 N N . ALA A 1 96 ? -2.078 -11.992 15.201 1.00 73.00 96 ALA A N 1
ATOM 716 C CA . ALA A 1 96 ? -2.086 -12.552 13.859 1.00 73.00 96 ALA A CA 1
ATOM 717 C C . ALA A 1 96 ? -3.362 -12.145 13.114 1.00 73.00 96 ALA A C 1
ATOM 719 O O . ALA A 1 96 ? -4.440 -12.089 13.707 1.00 73.00 96 ALA A O 1
ATOM 720 N N . PHE A 1 97 ? -3.198 -11.891 11.816 1.00 68.62 97 PHE A N 1
ATOM 721 C CA . PHE A 1 97 ? -4.256 -11.735 10.821 1.00 68.62 97 PHE A CA 1
ATOM 722 C C . PHE A 1 97 ? -3.919 -12.717 9.696 1.00 68.62 97 PHE A C 1
ATOM 724 O O . PHE A 1 97 ? -2.842 -12.601 9.109 1.00 68.62 97 PHE A O 1
ATOM 731 N N . GLY A 1 98 ? -4.767 -13.721 9.473 1.00 59.69 98 GLY A N 1
ATOM 732 C CA . GLY A 1 98 ? -4.511 -14.831 8.549 1.00 59.69 98 GLY A CA 1
ATOM 733 C C . GLY A 1 98 ? -5.495 -15.965 8.757 1.00 59.69 98 GLY A C 1
ATOM 734 O O . GLY A 1 98 ? -5.472 -16.536 9.869 1.00 59.69 98 GLY A O 1
#

pLDDT: mean 92.57, std 5.67, range [59.69, 97.69]

Secondary structure (DSSP, 8-state):
-EEEPPPB-SSTT-B-THHHH-GGGSSSSEEE--SS--TTTEEEEE----SSSSSS--EEEEETTT--EEEE---SS-SS--EEEEE-S--TT-----